Protein AF-A0A1C3E466-F1 (afdb_monomer_lite)

Radius of gyration: 20.31 Å; chains: 1; bounding box: 48×36×72 Å

Structure (mmCIF, N/CA/C/O backbone):
data_AF-A0A1C3E466-F1
#
_entry.id   AF-A0A1C3E466-F1
#
loop_
_atom_site.group_PDB
_atom_site.id
_atom_site.type_symbol
_atom_site.label_atom_id
_atom_site.label_alt_id
_atom_site.label_comp_id
_atom_site.label_asym_id
_atom_site.label_entity_id
_atom_site.label_seq_id
_atom_site.pdbx_PDB_ins_code
_atom_site.Cartn_x
_atom_site.Cartn_y
_atom_site.Cartn_z
_atom_site.occupancy
_atom_site.B_iso_or_equiv
_atom_site.auth_seq_id
_atom_site.auth_comp_id
_atom_site.auth_asym_id
_atom_site.auth_atom_id
_atom_site.pdbx_PDB_model_num
ATOM 1 N N . MET A 1 1 ? 11.861 1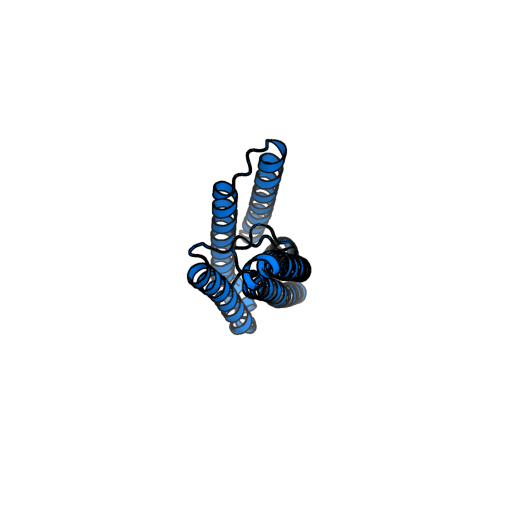5.392 -27.973 1.00 43.38 1 MET A N 1
ATOM 2 C CA . MET A 1 1 ? 10.535 14.757 -28.120 1.00 43.38 1 MET A CA 1
ATOM 3 C C . MET A 1 1 ? 10.239 14.107 -26.778 1.00 43.38 1 MET A C 1
ATOM 5 O O . MET A 1 1 ? 10.949 13.176 -26.428 1.00 43.38 1 MET A O 1
ATOM 9 N N . TYR A 1 2 ? 9.353 14.671 -25.950 1.00 50.91 2 TYR A N 1
ATOM 10 C CA . TYR A 1 2 ? 9.042 14.054 -24.654 1.00 50.91 2 TYR A CA 1
ATOM 11 C C . TYR A 1 2 ? 8.424 12.682 -24.921 1.00 50.91 2 TYR A C 1
ATOM 13 O O . TYR A 1 2 ? 7.442 12.583 -25.654 1.00 50.91 2 TYR A O 1
ATOM 21 N N . GLY A 1 3 ? 9.057 11.628 -24.410 1.00 70.94 3 GLY A N 1
ATOM 22 C CA . GLY A 1 3 ? 8.559 10.275 -24.582 1.00 70.94 3 GLY A CA 1
ATOM 23 C C . GLY A 1 3 ? 7.229 10.102 -23.855 1.00 70.94 3 GLY A C 1
ATOM 24 O O . GLY A 1 3 ? 6.960 10.739 -22.835 1.00 70.94 3 GLY A O 1
ATOM 25 N N . LEU A 1 4 ? 6.417 9.183 -24.357 1.00 72.62 4 LEU A N 1
ATOM 26 C CA . LEU A 1 4 ? 5.185 8.725 -23.724 1.00 72.62 4 LEU A CA 1
ATOM 27 C C . LEU A 1 4 ? 5.348 8.359 -22.214 1.00 72.62 4 LEU A C 1
ATOM 29 O O . LEU A 1 4 ? 4.452 8.694 -21.436 1.00 72.62 4 LEU A O 1
ATOM 33 N N . PRO A 1 5 ? 6.499 7.818 -21.740 1.00 73.56 5 PRO A N 1
ATOM 34 C CA . PRO A 1 5 ? 6.758 7.598 -20.307 1.00 73.56 5 PRO A CA 1
ATOM 35 C C . PRO A 1 5 ? 6.880 8.882 -19.469 1.00 73.56 5 PRO A C 1
ATOM 37 O O . PRO A 1 5 ? 6.530 8.894 -18.287 1.00 73.56 5 PRO A O 1
ATOM 40 N N . THR A 1 6 ? 7.357 9.979 -20.066 1.00 76.75 6 THR A N 1
ATOM 41 C CA . THR A 1 6 ? 7.475 11.276 -19.385 1.00 76.75 6 THR A CA 1
ATOM 42 C C . THR A 1 6 ? 6.094 11.877 -19.149 1.00 76.75 6 THR A C 1
ATOM 44 O O . THR A 1 6 ? 5.810 12.355 -18.055 1.00 76.75 6 THR A O 1
ATOM 47 N N . VAL A 1 7 ? 5.209 11.793 -20.148 1.00 80.50 7 VAL A N 1
ATOM 48 C CA . VAL A 1 7 ? 3.814 12.241 -20.024 1.00 80.50 7 VAL A CA 1
ATOM 49 C C . VAL A 1 7 ? 3.079 11.420 -18.962 1.00 80.50 7 VAL A C 1
ATOM 51 O O . VAL A 1 7 ? 2.430 11.997 -18.094 1.00 80.50 7 VAL A O 1
ATOM 54 N N . ALA A 1 8 ? 3.243 10.092 -18.966 1.00 76.38 8 ALA A N 1
ATOM 55 C CA . ALA A 1 8 ? 2.659 9.218 -17.948 1.00 76.38 8 ALA A CA 1
ATOM 56 C C . ALA A 1 8 ? 3.145 9.566 -16.528 1.00 76.38 8 ALA A C 1
ATOM 58 O O . ALA A 1 8 ? 2.335 9.667 -15.611 1.00 76.38 8 ALA A O 1
ATOM 59 N N . SER A 1 9 ? 4.444 9.831 -16.353 1.00 76.25 9 SER A N 1
ATOM 60 C CA . SER A 1 9 ? 5.008 10.251 -15.060 1.00 76.25 9 SER A CA 1
ATOM 61 C C . SER A 1 9 ? 4.417 11.573 -14.555 1.00 76.25 9 SER A C 1
ATOM 63 O O . SER A 1 9 ? 4.103 11.697 -13.373 1.00 76.25 9 SER A O 1
ATOM 65 N N . VAL A 1 10 ? 4.220 12.553 -15.445 1.00 80.31 10 VAL A N 1
ATOM 66 C CA . VAL A 1 10 ? 3.578 13.832 -15.092 1.00 80.31 10 VAL A CA 1
ATOM 67 C C . VAL A 1 10 ? 2.120 13.620 -14.691 1.00 80.31 10 VAL A C 1
ATOM 69 O O . VAL A 1 10 ? 1.682 14.199 -13.701 1.00 80.31 10 VAL A O 1
ATOM 72 N N . ILE A 1 11 ? 1.383 12.765 -15.409 1.00 81.50 11 ILE A N 1
ATOM 73 C CA . ILE A 1 11 ? -0.001 12.426 -15.055 1.00 81.50 11 ILE A CA 1
ATOM 74 C C . ILE A 1 11 ? -0.048 11.817 -13.653 1.00 81.50 11 ILE A C 1
ATOM 76 O O . ILE A 1 11 ? -0.810 12.312 -12.832 1.00 81.50 11 ILE A O 1
ATOM 80 N N . VAL A 1 12 ? 0.805 10.829 -13.354 1.00 80.31 12 VAL A N 1
ATOM 81 C CA . VAL A 1 12 ? 0.871 10.183 -12.029 1.00 80.31 12 VAL A CA 1
ATOM 82 C C . VAL A 1 12 ? 1.135 11.202 -10.915 1.00 80.31 12 VAL A C 1
ATOM 84 O O . VAL A 1 12 ? 0.473 11.160 -9.877 1.00 80.31 12 VAL A O 1
ATOM 87 N N . LEU A 1 13 ? 2.059 12.144 -11.131 1.00 81.50 13 LEU A N 1
ATOM 88 C CA . LEU A 1 13 ? 2.344 13.213 -10.169 1.00 81.50 13 LEU A CA 1
ATOM 89 C C . LEU A 1 13 ? 1.132 14.119 -9.937 1.00 81.50 13 LEU A C 1
ATOM 91 O O . LEU A 1 13 ? 0.789 14.403 -8.789 1.00 81.50 13 LEU A O 1
ATOM 95 N N . VAL A 1 14 ? 0.483 14.568 -11.014 1.00 80.31 14 VAL A N 1
ATOM 96 C CA . VAL A 1 14 ? -0.678 15.465 -10.933 1.00 80.31 14 VAL A CA 1
ATOM 97 C C . VAL A 1 14 ? -1.861 14.767 -10.266 1.00 80.31 14 VAL A C 1
ATOM 99 O O . VAL A 1 14 ? -2.494 15.362 -9.396 1.00 80.31 14 VAL A O 1
ATOM 102 N N . THR A 1 15 ? -2.139 13.507 -10.609 1.00 76.94 15 THR A N 1
ATOM 103 C CA . THR A 1 15 ? -3.239 12.741 -10.005 1.00 76.94 15 THR A CA 1
ATOM 104 C C . THR A 1 15 ? -2.998 12.480 -8.525 1.00 76.94 15 THR A C 1
ATOM 106 O O . THR A 1 15 ? -3.900 12.698 -7.725 1.00 76.94 15 THR A O 1
ATOM 109 N N . PHE A 1 16 ? -1.775 12.094 -8.144 1.00 77.38 16 PHE A N 1
ATOM 110 C CA . PHE A 1 16 ? -1.422 11.877 -6.739 1.00 77.38 16 PHE A CA 1
ATOM 111 C C . PHE A 1 16 ? -1.555 13.167 -5.918 1.00 77.38 16 PHE A C 1
ATOM 113 O O . PHE A 1 16 ? -2.077 13.162 -4.805 1.00 77.38 16 PHE A O 1
ATOM 120 N N . PHE A 1 17 ? -1.099 14.292 -6.473 1.00 79.38 17 PHE A N 1
ATOM 121 C CA . PHE A 1 17 ? -1.197 15.578 -5.793 1.00 79.38 17 PHE A CA 1
ATOM 122 C C . PHE A 1 17 ? -2.648 16.062 -5.671 1.00 79.38 17 PHE A C 1
ATOM 124 O O . PHE A 1 17 ? -3.022 16.584 -4.622 1.00 79.38 17 PHE A O 1
ATOM 131 N N . SER A 1 18 ? -3.468 15.857 -6.708 1.00 77.75 18 SER A N 1
ATOM 132 C CA . SER A 1 18 ? -4.898 16.192 -6.689 1.00 77.75 18 SER A CA 1
ATOM 133 C C . SER A 1 18 ? -5.640 15.431 -5.592 1.00 77.75 18 SER A C 1
ATOM 135 O O . SER A 1 18 ? -6.349 16.044 -4.800 1.00 77.75 18 SER A O 1
ATOM 137 N N . ASP A 1 19 ? -5.420 14.121 -5.501 1.00 70.50 19 ASP A N 1
ATOM 138 C CA . ASP A 1 19 ? -6.067 13.258 -4.510 1.00 70.50 19 ASP A CA 1
ATOM 139 C C . ASP A 1 19 ? -5.686 13.651 -3.070 1.00 70.50 19 ASP A C 1
ATOM 141 O O . ASP A 1 19 ? -6.532 13.878 -2.196 1.00 70.50 19 ASP A O 1
ATOM 145 N N . TRP A 1 20 ? -4.392 13.906 -2.850 1.00 73.19 20 TRP A N 1
ATOM 146 C CA . TRP A 1 20 ? -3.911 14.417 -1.571 1.00 73.19 20 TRP A CA 1
ATOM 147 C C . TRP A 1 20 ? -4.548 15.765 -1.191 1.00 73.19 20 TRP A C 1
ATOM 149 O O . TRP A 1 20 ? -4.891 15.984 -0.019 1.00 73.19 20 TRP A O 1
ATOM 159 N N . MET A 1 21 ? -4.725 16.671 -2.160 1.00 72.62 21 MET A N 1
ATOM 160 C CA . MET A 1 21 ? -5.355 17.973 -1.935 1.00 72.62 21 MET A CA 1
ATOM 161 C C . MET A 1 21 ? -6.843 17.854 -1.604 1.00 72.62 21 MET A C 1
ATOM 163 O O . MET A 1 21 ? -7.285 18.504 -0.652 1.00 72.62 21 MET A O 1
ATOM 167 N N . ASP A 1 22 ? -7.600 17.011 -2.304 1.00 65.12 22 ASP A N 1
ATOM 168 C CA . ASP A 1 22 ? -9.039 16.835 -2.067 1.00 65.12 22 ASP A CA 1
ATOM 169 C C . ASP A 1 22 ? -9.307 16.330 -0.641 1.00 65.12 22 ASP A C 1
ATOM 171 O O . ASP A 1 22 ? -10.162 16.869 0.078 1.00 65.12 22 ASP A O 1
ATOM 175 N N . GLY A 1 23 ? -8.478 15.401 -0.156 1.00 65.94 23 GLY A N 1
ATOM 176 C CA . GLY A 1 23 ? -8.523 14.946 1.232 1.00 65.94 23 GLY A CA 1
ATOM 177 C C . GLY A 1 23 ? -8.189 16.044 2.256 1.00 65.94 23 GLY A C 1
ATOM 178 O O . GLY A 1 23 ? -8.772 16.085 3.348 1.00 65.94 23 GLY A O 1
ATOM 179 N N . VAL A 1 24 ? -7.254 16.953 1.948 1.00 71.12 24 VAL A N 1
ATOM 180 C CA . VAL A 1 24 ? -6.919 18.104 2.814 1.00 71.12 24 VAL A CA 1
ATOM 181 C C . VAL A 1 24 ? -8.054 19.129 2.837 1.00 71.12 24 VAL A C 1
ATOM 183 O O . VAL A 1 24 ? -8.410 19.615 3.917 1.00 71.12 24 VAL A O 1
ATOM 186 N N . LEU A 1 25 ? -8.641 19.435 1.681 1.00 70.81 25 LEU A N 1
ATOM 187 C CA . LEU A 1 25 ? -9.752 20.377 1.544 1.00 70.81 25 LEU A CA 1
ATOM 188 C C . LEU A 1 25 ? -11.009 19.868 2.268 1.00 70.81 25 LEU A C 1
ATOM 190 O O . LEU A 1 25 ? -11.613 20.618 3.038 1.00 70.81 25 LEU A O 1
ATOM 194 N N . ALA A 1 26 ? -11.341 18.580 2.138 1.00 68.88 26 ALA A N 1
ATOM 195 C CA . ALA A 1 26 ? -12.484 17.970 2.825 1.00 68.88 26 ALA A CA 1
ATOM 196 C C . ALA A 1 26 ? -12.377 18.041 4.363 1.00 68.88 26 ALA A C 1
ATOM 198 O O . ALA A 1 26 ? -13.372 18.268 5.058 1.00 68.88 26 ALA A O 1
ATOM 199 N N . ARG A 1 27 ? -11.162 17.899 4.914 1.00 69.06 27 ARG A N 1
ATOM 200 C CA . ARG A 1 27 ? -10.912 18.070 6.359 1.00 69.06 27 ARG A CA 1
ATOM 201 C C . ARG A 1 27 ? -11.009 19.531 6.790 1.00 69.06 27 ARG A C 1
ATOM 203 O O . ARG A 1 27 ? -11.568 19.807 7.847 1.00 69.06 27 ARG A O 1
ATOM 210 N N . ARG A 1 28 ? -10.506 20.465 5.976 1.00 73.56 28 ARG A N 1
ATOM 211 C CA . ARG A 1 28 ? -10.594 21.908 6.266 1.00 73.56 28 ARG A CA 1
ATOM 212 C C . ARG A 1 28 ? -12.033 22.418 6.268 1.00 73.56 28 ARG A C 1
ATOM 214 O O . ARG A 1 28 ? -12.355 23.283 7.074 1.00 73.56 28 ARG A O 1
ATOM 221 N N . TRP A 1 29 ? -12.895 21.868 5.418 1.00 78.31 29 TRP A N 1
ATOM 222 C CA . TRP A 1 29 ? -14.305 22.261 5.343 1.00 78.31 29 TRP A CA 1
ATOM 223 C C . TRP A 1 29 ? -15.247 21.429 6.216 1.00 78.31 29 TRP A C 1
ATOM 225 O O . TRP A 1 29 ? -16.455 21.630 6.157 1.00 78.31 29 TRP A O 1
ATOM 235 N N . SER A 1 30 ? -14.724 20.529 7.058 1.00 68.44 30 SER A N 1
ATOM 236 C CA . SER A 1 30 ? -15.531 19.657 7.931 1.00 68.44 30 SER A CA 1
ATOM 237 C C . SER A 1 30 ? -16.585 18.820 7.181 1.00 68.44 30 SER A C 1
ATOM 239 O O . SER A 1 30 ? -17.580 18.396 7.763 1.00 68.44 30 SER A O 1
ATOM 241 N N . THR A 1 31 ? -16.369 18.546 5.891 1.00 69.44 31 THR A N 1
ATOM 242 C CA . THR A 1 31 ? -17.259 17.731 5.041 1.00 69.44 31 THR A CA 1
ATOM 243 C C . THR A 1 31 ? -16.839 16.257 4.989 1.00 69.44 31 THR A C 1
ATOM 245 O O . THR A 1 31 ? -17.462 15.447 4.298 1.00 69.44 31 THR A O 1
ATOM 248 N N . ALA A 1 32 ? -15.798 15.886 5.741 1.00 65.44 32 ALA A N 1
ATOM 249 C CA . ALA A 1 32 ? -15.254 14.535 5.837 1.00 65.44 32 ALA A CA 1
ATOM 250 C C . ALA A 1 32 ? -16.222 13.565 6.549 1.00 65.44 32 ALA A C 1
ATOM 252 O O . ALA A 1 32 ? -16.089 13.274 7.736 1.00 65.44 32 ALA A O 1
ATOM 253 N N . THR A 1 33 ? -17.203 13.046 5.811 1.00 72.56 33 THR A N 1
ATOM 254 C CA . THR A 1 33 ? -18.116 11.998 6.293 1.00 72.56 33 THR A CA 1
ATOM 255 C C . THR A 1 33 ? -17.510 10.602 6.132 1.00 72.56 33 THR A C 1
ATOM 257 O O . THR A 1 33 ? -16.684 10.361 5.253 1.00 72.56 33 THR A O 1
ATOM 260 N N . GLU A 1 34 ? -17.961 9.633 6.933 1.00 67.75 34 GLU A N 1
ATOM 261 C CA . GLU A 1 34 ? -17.524 8.232 6.816 1.00 67.75 34 GLU A CA 1
ATOM 262 C C . GLU A 1 34 ? -17.786 7.647 5.414 1.00 67.75 34 GLU A C 1
ATOM 264 O O . GLU A 1 34 ? -16.953 6.928 4.864 1.00 67.75 34 GLU A O 1
ATOM 269 N N . LYS A 1 35 ? -18.917 8.007 4.792 1.00 69.94 35 LYS A N 1
ATOM 270 C CA . LYS A 1 35 ? -19.247 7.595 3.419 1.00 69.94 35 LYS A CA 1
ATOM 271 C C . LYS A 1 35 ? -18.248 8.142 2.400 1.00 69.94 35 LYS A C 1
ATOM 273 O O . LYS A 1 35 ? -17.848 7.399 1.506 1.00 69.94 35 LYS A O 1
ATOM 278 N N . LEU A 1 36 ? -17.839 9.405 2.551 1.00 71.00 36 LEU A N 1
ATOM 279 C CA . LEU A 1 36 ? -16.853 10.034 1.672 1.00 71.00 36 LEU A CA 1
ATOM 280 C C . LEU A 1 36 ? -15.498 9.329 1.783 1.00 71.00 36 LEU A C 1
ATOM 282 O O . LEU A 1 36 ? -14.896 8.998 0.774 1.00 71.00 36 LEU A O 1
ATOM 286 N N . ARG A 1 37 ? -15.079 8.973 2.997 1.00 68.12 37 ARG A N 1
ATOM 287 C CA . ARG A 1 37 ? -13.813 8.262 3.236 1.00 68.12 37 ARG A CA 1
ATOM 288 C C . ARG A 1 37 ? -13.785 6.829 2.714 1.00 68.12 37 ARG A C 1
ATOM 290 O O . ARG A 1 37 ? -12.757 6.337 2.268 1.00 68.12 37 ARG A O 1
ATOM 297 N N . ARG A 1 38 ? -14.927 6.139 2.737 1.00 70.81 38 ARG A N 1
ATOM 298 C CA . ARG A 1 38 ? -15.055 4.829 2.080 1.00 70.81 38 ARG A CA 1
ATOM 299 C C . ARG A 1 38 ? -15.080 4.951 0.553 1.00 70.81 38 ARG A C 1
ATOM 301 O O . ARG A 1 38 ? -14.800 3.980 -0.142 1.00 70.81 38 ARG A O 1
ATOM 308 N N . ALA A 1 39 ? -15.484 6.098 0.006 1.00 71.94 39 ALA A N 1
ATOM 309 C CA . ALA A 1 39 ? -15.373 6.366 -1.426 1.00 71.94 39 ALA A CA 1
ATOM 310 C C . ALA A 1 39 ? -13.921 6.670 -1.822 1.00 71.94 39 ALA A C 1
ATOM 312 O O . ALA A 1 39 ? -13.446 6.059 -2.770 1.00 71.94 39 ALA A O 1
ATOM 313 N N . ASP A 1 40 ? -13.232 7.497 -1.035 1.00 71.88 40 ASP A N 1
ATOM 314 C CA . ASP A 1 40 ? -11.799 7.823 -1.127 1.00 71.88 40 ASP A CA 1
ATOM 315 C C . ASP A 1 40 ? -10.945 6.550 -1.234 1.00 71.88 40 ASP A C 1
ATOM 317 O O . ASP A 1 40 ? -10.340 6.279 -2.265 1.00 71.88 40 ASP A O 1
ATOM 321 N N . SER A 1 41 ? -11.081 5.640 -0.264 1.00 72.25 41 SER A N 1
ATOM 322 C CA . SER A 1 41 ? -10.357 4.362 -0.280 1.00 72.25 41 SER A CA 1
ATOM 323 C C . SER A 1 41 ? -10.661 3.477 -1.502 1.00 72.25 41 SER A C 1
ATOM 325 O O . SER A 1 41 ? -9.805 2.705 -1.924 1.00 72.25 41 SER A O 1
ATOM 327 N N . ARG A 1 42 ? -11.861 3.558 -2.096 1.00 75.12 42 ARG A N 1
ATOM 328 C CA . ARG A 1 42 ? -12.183 2.809 -3.329 1.00 75.12 42 ARG A CA 1
ATOM 329 C C . ARG A 1 42 ? -11.579 3.467 -4.567 1.00 75.12 42 ARG A C 1
ATOM 331 O O . ARG A 1 42 ? -11.186 2.751 -5.487 1.00 75.12 42 ARG A O 1
ATOM 338 N N . ALA A 1 43 ? -11.534 4.797 -4.593 1.00 76.50 43 ALA A N 1
ATOM 339 C CA . ALA A 1 43 ? -10.877 5.552 -5.650 1.00 76.50 43 ALA A CA 1
ATOM 340 C C . ALA A 1 43 ? -9.367 5.278 -5.642 1.00 76.50 43 ALA A C 1
ATOM 342 O O . ALA A 1 43 ? -8.825 4.962 -6.698 1.00 76.50 43 ALA A O 1
ATOM 343 N N . ASP A 1 44 ? -8.738 5.252 -4.462 1.00 74.06 44 ASP A N 1
ATOM 344 C CA . ASP A 1 44 ? -7.334 4.865 -4.277 1.00 74.06 44 ASP A CA 1
ATOM 345 C C . ASP A 1 44 ? -7.030 3.489 -4.875 1.00 74.06 44 ASP A C 1
ATOM 347 O O . ASP A 1 44 ? -6.122 3.334 -5.694 1.00 74.06 44 ASP A O 1
ATOM 351 N N . VAL A 1 45 ? -7.819 2.474 -4.500 1.00 77.94 45 VAL A N 1
ATOM 352 C CA . VAL A 1 45 ? -7.637 1.104 -5.002 1.00 77.94 45 VAL A CA 1
ATOM 353 C C . VAL A 1 45 ? -7.795 1.057 -6.520 1.00 77.94 45 VAL A C 1
ATOM 355 O O . VAL A 1 45 ? -6.978 0.436 -7.199 1.00 77.94 45 VAL A O 1
ATOM 358 N N . ALA A 1 46 ? -8.806 1.733 -7.075 1.00 81.38 46 ALA A N 1
ATOM 359 C CA . ALA A 1 46 ? -9.007 1.790 -8.521 1.00 81.38 46 ALA A CA 1
ATOM 360 C C . ALA A 1 46 ? -7.843 2.498 -9.237 1.00 81.38 46 ALA A C 1
ATOM 362 O O . ALA A 1 46 ? -7.367 2.009 -10.263 1.00 81.38 46 ALA A O 1
ATOM 363 N N . PHE A 1 47 ? -7.354 3.609 -8.685 1.00 81.38 47 PHE A N 1
ATOM 364 C CA . PHE A 1 47 ? -6.226 4.361 -9.224 1.00 81.38 47 PHE A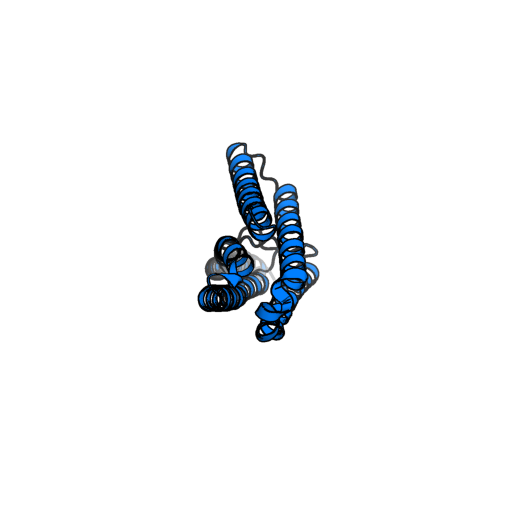 CA 1
ATOM 365 C C . PHE A 1 47 ? -4.957 3.505 -9.263 1.00 81.38 47 PHE A C 1
ATOM 367 O O . PHE A 1 47 ? -4.376 3.308 -10.334 1.00 81.38 47 PHE A O 1
ATOM 374 N N . TYR A 1 48 ? -4.560 2.921 -8.129 1.00 80.25 48 TYR A N 1
ATOM 375 C CA . TYR A 1 48 ? -3.363 2.082 -8.070 1.00 80.25 48 TYR A CA 1
ATOM 376 C C . TYR A 1 48 ? -3.508 0.786 -8.872 1.00 80.25 48 TYR A C 1
ATOM 378 O O . TYR A 1 48 ? -2.518 0.308 -9.425 1.00 80.25 48 TYR A O 1
ATOM 386 N N . PHE A 1 49 ? -4.723 0.249 -9.019 1.00 84.00 49 PHE A N 1
ATOM 387 C CA . PHE A 1 49 ? -4.980 -0.878 -9.915 1.00 84.00 49 PHE A CA 1
ATOM 388 C C . PHE A 1 49 ? -4.701 -0.513 -11.379 1.00 84.00 49 PHE A C 1
ATOM 390 O O . PHE A 1 49 ? -3.990 -1.242 -12.072 1.00 84.00 49 PHE A O 1
ATOM 397 N N . VAL A 1 50 ? -5.190 0.640 -11.847 1.00 85.38 50 VAL A N 1
ATOM 398 C CA . VAL A 1 50 ? -4.913 1.128 -13.210 1.00 85.38 50 VAL A CA 1
ATOM 399 C C . VAL A 1 50 ? -3.420 1.395 -13.408 1.00 85.38 50 VAL A C 1
ATOM 401 O O . VAL A 1 50 ? -2.868 1.026 -14.450 1.00 85.38 50 VAL A O 1
ATOM 404 N N . VAL A 1 51 ? -2.740 1.975 -12.413 1.00 84.81 51 VAL A N 1
ATOM 405 C CA . VAL A 1 51 ? -1.279 2.158 -12.444 1.00 84.81 51 VAL A CA 1
ATOM 406 C C . VAL A 1 51 ? -0.569 0.808 -12.566 1.00 84.81 51 VAL A C 1
ATOM 408 O O . VAL A 1 51 ? 0.268 0.644 -13.451 1.00 84.81 51 VAL A O 1
ATOM 411 N N . ALA A 1 52 ? -0.935 -0.184 -11.751 1.00 86.44 52 ALA A N 1
ATOM 412 C CA . ALA A 1 52 ? -0.333 -1.515 -11.787 1.00 86.44 52 ALA A CA 1
ATOM 413 C C . ALA A 1 52 ? -0.527 -2.208 -13.147 1.00 86.44 52 ALA A C 1
ATOM 415 O O . ALA A 1 52 ? 0.438 -2.720 -13.714 1.00 86.44 52 ALA A O 1
ATOM 416 N N . VAL A 1 53 ? -1.740 -2.175 -13.712 1.00 86.38 53 VAL A N 1
ATOM 417 C CA . VAL A 1 53 ? -2.023 -2.720 -15.054 1.00 86.38 53 VAL A CA 1
ATOM 418 C C . VAL A 1 53 ? -1.200 -2.001 -16.125 1.00 86.38 53 VAL A C 1
ATOM 420 O O . VAL A 1 53 ? -0.633 -2.646 -17.008 1.00 86.38 53 VAL A O 1
ATOM 423 N N . SER A 1 54 ? -1.073 -0.678 -16.028 1.00 86.19 54 SER A N 1
ATOM 424 C CA . SER A 1 54 ? -0.254 0.109 -16.958 1.00 86.19 54 SER A CA 1
ATOM 425 C C . SER A 1 54 ? 1.220 -0.302 -16.890 1.00 86.19 54 SER A C 1
ATOM 427 O O . SER A 1 54 ? 1.850 -0.516 -17.925 1.00 86.19 54 SER A O 1
ATOM 429 N N . LEU A 1 55 ? 1.763 -0.492 -15.683 1.00 87.50 55 LEU A N 1
ATOM 430 C CA . LEU A 1 55 ? 3.134 -0.970 -15.492 1.00 87.50 55 LEU A CA 1
ATOM 431 C C . LEU A 1 55 ? 3.332 -2.394 -16.026 1.00 87.50 55 LEU A C 1
ATOM 433 O O . LEU A 1 55 ? 4.356 -2.666 -16.650 1.00 87.50 55 LEU A O 1
ATOM 437 N N . LEU A 1 56 ? 2.352 -3.283 -15.847 1.00 87.69 56 LEU A N 1
ATOM 438 C CA . LEU A 1 56 ? 2.404 -4.640 -16.396 1.00 87.69 56 LEU A CA 1
ATOM 439 C C . LEU A 1 56 ? 2.441 -4.648 -17.925 1.00 87.69 56 LEU A C 1
ATOM 441 O O . LEU A 1 56 ? 3.143 -5.470 -18.496 1.00 87.69 56 LEU A O 1
ATOM 445 N N . ILE A 1 57 ? 1.730 -3.738 -18.592 1.00 87.25 57 ILE A N 1
ATOM 446 C CA . ILE A 1 57 ? 1.732 -3.667 -20.060 1.00 87.25 57 ILE A CA 1
ATOM 447 C C . ILE A 1 57 ? 3.055 -3.076 -20.588 1.00 87.25 57 ILE A C 1
ATOM 449 O O . ILE A 1 57 ? 3.562 -3.527 -21.610 1.00 87.25 57 ILE A O 1
ATOM 453 N N . TRP A 1 58 ? 3.634 -2.079 -19.909 1.00 85.81 58 TRP A N 1
ATOM 454 C CA . TRP A 1 58 ? 4.739 -1.269 -20.459 1.00 85.81 58 TRP A CA 1
ATOM 455 C C . TRP A 1 58 ? 6.124 -1.647 -19.948 1.00 85.81 58 TRP A C 1
ATOM 457 O O . TRP A 1 58 ? 7.137 -1.271 -20.544 1.00 85.81 58 TRP A O 1
ATOM 467 N N . ARG A 1 59 ? 6.173 -2.317 -18.798 1.00 89.00 59 ARG A N 1
ATOM 468 C CA . ARG A 1 59 ? 7.395 -2.675 -18.072 1.00 89.00 59 ARG A CA 1
ATOM 469 C C . ARG A 1 59 ? 7.318 -4.109 -17.542 1.00 89.00 59 ARG A C 1
ATOM 471 O O . ARG A 1 59 ? 7.919 -4.414 -16.516 1.00 89.00 59 ARG A O 1
ATOM 478 N N . ALA A 1 60 ? 6.609 -4.992 -18.254 1.00 88.38 60 ALA A N 1
ATOM 479 C CA . ALA A 1 60 ? 6.447 -6.406 -17.902 1.00 88.38 60 ALA A CA 1
ATOM 480 C C . ALA A 1 60 ? 7.777 -7.078 -17.528 1.00 88.38 60 ALA A C 1
ATOM 482 O O . ALA A 1 60 ? 7.855 -7.779 -16.524 1.00 88.38 60 ALA A O 1
ATOM 483 N N . GLU A 1 61 ? 8.828 -6.815 -18.308 1.00 90.06 61 GLU A N 1
ATOM 484 C CA . GLU A 1 61 ? 10.167 -7.384 -18.123 1.00 90.06 61 GLU A CA 1
ATOM 485 C C . GLU A 1 61 ? 10.779 -7.018 -16.763 1.00 90.06 61 GLU A C 1
ATOM 487 O O . GLU A 1 61 ? 11.363 -7.872 -16.103 1.00 90.06 61 GLU A O 1
ATOM 492 N N . LEU A 1 62 ? 10.578 -5.777 -16.301 1.00 90.56 62 LEU A N 1
ATOM 493 C CA . LEU A 1 62 ? 11.061 -5.308 -14.998 1.00 90.56 62 LEU A CA 1
ATOM 494 C C . LEU A 1 62 ? 10.233 -5.886 -13.837 1.00 90.56 62 LEU A C 1
ATOM 496 O O . LEU A 1 62 ? 10.747 -6.085 -12.739 1.00 90.56 62 LEU A O 1
ATOM 500 N N . LEU A 1 63 ? 8.941 -6.142 -14.063 1.00 91.50 63 LEU A N 1
ATOM 501 C CA . LEU A 1 63 ? 8.024 -6.672 -13.047 1.00 91.50 63 LEU A CA 1
ATOM 502 C C . LEU A 1 63 ? 8.099 -8.201 -12.923 1.00 91.50 63 LEU A C 1
ATOM 504 O O . LEU A 1 63 ? 7.758 -8.741 -11.869 1.00 91.50 63 LEU A O 1
ATOM 508 N N . GLN A 1 64 ? 8.546 -8.900 -13.969 1.00 92.44 64 GLN A N 1
ATOM 509 C CA . GLN A 1 64 ? 8.566 -10.362 -14.042 1.00 92.44 64 GLN A CA 1
ATOM 510 C C . GLN A 1 64 ? 9.311 -11.025 -12.869 1.00 92.44 64 GLN A C 1
ATOM 512 O O . GLN A 1 64 ? 8.753 -11.964 -12.305 1.00 92.44 64 GLN A O 1
ATOM 517 N N . PRO A 1 65 ? 10.465 -10.529 -12.383 1.00 93.44 65 PRO A N 1
ATOM 518 C CA . PRO A 1 65 ? 11.128 -11.107 -11.210 1.00 93.44 65 PRO A CA 1
ATOM 519 C C . PRO A 1 65 ? 10.320 -10.970 -9.909 1.00 93.44 65 PRO A C 1
ATOM 521 O O . PRO A 1 65 ? 10.467 -11.777 -8.994 1.00 93.44 65 PRO A O 1
ATOM 524 N N . TYR A 1 66 ? 9.439 -9.971 -9.826 1.00 93.69 66 TYR A N 1
ATOM 525 C CA . TYR A 1 66 ? 8.683 -9.623 -8.622 1.00 93.69 66 TYR A CA 1
ATOM 526 C C . TYR A 1 66 ? 7.233 -10.125 -8.641 1.00 93.69 66 TYR A C 1
ATOM 528 O O . TYR A 1 66 ? 6.467 -9.809 -7.730 1.00 93.69 66 TYR A O 1
ATOM 536 N N . HIS A 1 67 ? 6.840 -10.923 -9.641 1.00 91.25 67 HIS A N 1
ATOM 537 C CA . HIS A 1 67 ? 5.459 -11.389 -9.816 1.00 91.25 67 HIS A CA 1
ATOM 538 C C . HIS A 1 67 ? 4.880 -12.071 -8.565 1.00 91.25 67 HIS A C 1
ATOM 540 O O . HIS A 1 67 ? 3.715 -11.853 -8.241 1.00 91.25 67 HIS A O 1
ATOM 546 N N . ILE A 1 68 ? 5.692 -12.836 -7.823 1.00 93.25 68 ILE A N 1
ATOM 547 C CA . ILE A 1 68 ? 5.277 -13.486 -6.569 1.00 93.25 68 ILE A CA 1
ATOM 548 C C . ILE A 1 68 ? 4.962 -12.447 -5.488 1.00 93.25 68 ILE A C 1
ATOM 550 O O . ILE A 1 68 ? 3.943 -12.559 -4.811 1.00 93.25 68 ILE A O 1
ATOM 554 N N . LEU A 1 69 ? 5.805 -11.419 -5.335 1.00 93.56 69 LEU A N 1
ATOM 555 C CA . LEU A 1 69 ? 5.585 -10.352 -4.352 1.00 93.56 69 LEU A CA 1
ATOM 556 C C . LEU A 1 69 ? 4.340 -9.531 -4.701 1.00 93.56 69 LEU A C 1
ATOM 558 O O . LEU A 1 69 ? 3.534 -9.236 -3.822 1.00 93.56 69 LEU A O 1
ATOM 562 N N . ILE A 1 70 ? 4.152 -9.209 -5.982 1.00 92.44 70 ILE A N 1
ATOM 563 C CA . ILE A 1 70 ? 2.970 -8.485 -6.465 1.00 92.44 70 ILE A CA 1
ATOM 564 C C . ILE A 1 70 ? 1.702 -9.312 -6.214 1.00 92.44 70 ILE A C 1
ATOM 566 O O . ILE A 1 70 ? 0.741 -8.804 -5.637 1.00 92.44 70 ILE A O 1
ATOM 570 N N . ALA A 1 71 ? 1.706 -10.597 -6.584 1.00 91.75 71 ALA A N 1
ATOM 571 C CA . ALA A 1 71 ? 0.584 -11.499 -6.334 1.00 91.75 71 ALA A CA 1
ATOM 572 C C . ALA A 1 71 ? 0.292 -11.648 -4.831 1.00 91.75 71 ALA A C 1
ATOM 574 O O . ALA A 1 71 ? -0.870 -11.642 -4.427 1.00 91.75 71 ALA A O 1
ATOM 575 N N . GLY A 1 72 ? 1.334 -11.722 -3.999 1.00 94.12 72 GLY A N 1
ATOM 576 C CA . GLY A 1 72 ? 1.208 -11.761 -2.545 1.00 94.12 72 GLY A CA 1
ATOM 577 C C . GLY A 1 72 ? 0.557 -10.502 -1.968 1.00 94.12 72 GLY A C 1
ATOM 578 O O . GLY A 1 72 ? -0.329 -10.620 -1.128 1.00 94.12 72 GLY A O 1
ATOM 579 N N . LEU A 1 73 ? 0.914 -9.308 -2.452 1.00 92.88 73 LEU A N 1
ATOM 580 C CA . LEU A 1 73 ? 0.273 -8.057 -2.024 1.00 92.88 73 LEU A CA 1
ATOM 581 C C . LEU A 1 73 ? -1.198 -7.984 -2.428 1.00 92.88 73 LEU A C 1
ATOM 583 O O . LEU A 1 73 ? -2.035 -7.595 -1.616 1.00 92.88 73 LEU A O 1
ATOM 587 N N . ILE A 1 74 ? -1.525 -8.400 -3.654 1.00 90.56 74 ILE A N 1
ATOM 588 C CA . ILE A 1 74 ? -2.921 -8.484 -4.105 1.00 90.56 74 ILE A CA 1
ATOM 589 C C . ILE A 1 74 ? -3.695 -9.460 -3.209 1.00 90.56 74 ILE A C 1
ATOM 591 O O . ILE A 1 74 ? -4.810 -9.159 -2.782 1.00 90.56 74 ILE A O 1
ATOM 595 N N . ALA A 1 75 ? -3.098 -10.604 -2.863 1.00 92.62 75 ALA A N 1
ATOM 596 C CA . ALA A 1 75 ? -3.701 -11.550 -1.932 1.00 92.62 75 ALA A CA 1
ATOM 597 C C . ALA A 1 75 ? -3.886 -10.946 -0.528 1.00 92.62 75 ALA A C 1
ATOM 599 O O . ALA A 1 75 ? -4.924 -11.178 0.088 1.00 92.62 75 ALA A O 1
ATOM 600 N N . CYS A 1 76 ? -2.937 -10.143 -0.035 1.00 91.94 76 CYS A N 1
ATOM 601 C CA . CYS A 1 76 ? -3.068 -9.424 1.234 1.00 91.94 76 CYS A CA 1
ATOM 602 C C . CYS A 1 76 ? -4.222 -8.412 1.221 1.00 91.94 76 CYS A C 1
ATOM 604 O O . CYS A 1 76 ? -4.995 -8.391 2.179 1.00 91.94 76 CYS A O 1
ATOM 606 N N . GLU A 1 77 ? -4.380 -7.621 0.155 1.00 89.44 77 GLU A N 1
ATOM 607 C CA . GLU A 1 77 ? -5.516 -6.699 -0.011 1.00 89.44 77 GLU A CA 1
ATOM 608 C C . GLU A 1 77 ? -6.844 -7.460 0.026 1.00 89.44 77 GLU A C 1
ATOM 610 O O . GLU A 1 77 ? -7.722 -7.154 0.835 1.00 89.44 77 GLU A O 1
ATOM 615 N N . VAL A 1 78 ? -6.970 -8.507 -0.797 1.00 89.94 78 VAL A N 1
ATOM 616 C CA . VAL A 1 78 ? -8.179 -9.341 -0.851 1.00 89.94 78 VAL A CA 1
ATOM 617 C C . VAL A 1 78 ? -8.464 -9.961 0.515 1.00 89.94 78 VAL A C 1
ATOM 619 O O . VAL A 1 78 ? -9.604 -9.931 0.974 1.00 89.94 78 VAL A O 1
ATOM 622 N N . LEU A 1 79 ? -7.441 -10.476 1.199 1.00 91.62 79 LEU A N 1
ATOM 623 C CA . LEU A 1 79 ? -7.583 -11.052 2.531 1.00 91.62 79 LEU A CA 1
ATOM 624 C C . LEU A 1 79 ? -8.071 -10.012 3.546 1.00 91.62 79 LEU A C 1
ATOM 626 O O . LEU A 1 79 ? -8.995 -10.303 4.303 1.00 91.62 79 LEU A O 1
ATOM 630 N N . CYS A 1 80 ? -7.500 -8.805 3.553 1.00 90.00 80 CYS A N 1
ATOM 631 C CA . CYS A 1 80 ? -7.935 -7.727 4.444 1.00 90.00 80 CYS A CA 1
ATOM 632 C C . CYS A 1 80 ? -9.406 -7.374 4.206 1.00 90.00 80 CYS A C 1
ATOM 634 O O . CYS A 1 80 ? -10.187 -7.314 5.159 1.00 90.00 80 CYS A O 1
ATOM 636 N N . GLN A 1 81 ? -9.804 -7.219 2.943 1.00 86.19 81 GLN A N 1
ATOM 637 C CA . GLN A 1 81 ? -11.183 -6.906 2.572 1.00 86.19 81 GLN A CA 1
ATOM 638 C C . GLN A 1 81 ? -12.149 -8.029 2.968 1.00 86.19 81 GLN A C 1
ATOM 640 O O . GLN A 1 81 ? -13.185 -7.762 3.579 1.00 86.19 81 GLN A O 1
ATOM 645 N N . VAL A 1 82 ? -11.800 -9.290 2.690 1.00 88.62 82 VAL A N 1
ATOM 646 C CA . VAL A 1 82 ? -12.618 -10.463 3.040 1.00 88.62 82 VAL A CA 1
ATOM 647 C C . VAL A 1 82 ? -12.753 -10.613 4.555 1.00 88.62 82 VAL A C 1
ATOM 649 O O . VAL A 1 82 ? -13.860 -10.830 5.054 1.00 88.62 82 VAL A O 1
ATOM 652 N N . LEU A 1 83 ? -11.665 -10.469 5.313 1.00 88.88 83 LEU A N 1
ATOM 653 C CA . LEU A 1 83 ? -11.702 -10.555 6.776 1.00 88.88 83 LEU A CA 1
ATOM 654 C C . LEU A 1 83 ? -12.528 -9.423 7.388 1.00 88.88 83 LEU A C 1
ATOM 656 O O . LEU A 1 83 ? -13.325 -9.661 8.294 1.00 88.88 83 LEU A O 1
ATOM 660 N N . ASN A 1 84 ? -12.385 -8.199 6.886 1.00 86.31 84 ASN A N 1
ATOM 661 C CA . ASN A 1 84 ? -13.145 -7.067 7.401 1.00 86.31 84 ASN A CA 1
ATOM 662 C C . ASN A 1 84 ? -14.638 -7.183 7.060 1.00 86.31 84 ASN A C 1
ATOM 664 O O . ASN A 1 84 ? -15.491 -6.943 7.915 1.00 86.31 84 ASN A O 1
ATOM 668 N N . TYR A 1 85 ? -14.964 -7.630 5.844 1.00 86.69 85 TYR A N 1
ATOM 669 C CA . TYR A 1 85 ? -16.347 -7.832 5.421 1.00 86.69 85 TYR A CA 1
ATOM 670 C C . TYR A 1 85 ? -17.013 -9.001 6.158 1.00 86.69 85 TYR A C 1
ATOM 672 O O . TYR A 1 85 ? -18.133 -8.857 6.639 1.00 86.69 85 TYR A O 1
ATOM 680 N N . SER A 1 86 ? -16.321 -10.133 6.315 1.00 86.19 86 SER A N 1
ATOM 681 C CA . SER A 1 86 ? -16.851 -11.294 7.048 1.00 86.19 86 SER A CA 1
ATOM 682 C C . SER A 1 86 ? -17.079 -11.014 8.534 1.00 86.19 86 SER A C 1
ATOM 684 O O . SER A 1 86 ? -18.021 -11.552 9.112 1.00 86.19 86 SER A O 1
ATOM 686 N N . ARG A 1 87 ? -16.255 -10.160 9.157 1.00 85.88 87 ARG A N 1
ATOM 687 C CA . ARG A 1 87 ? -16.388 -9.822 10.583 1.00 85.88 87 ARG A CA 1
ATOM 688 C C . ARG A 1 87 ? -17.339 -8.663 10.864 1.00 85.88 87 ARG A C 1
ATOM 690 O O . ARG A 1 87 ? -17.997 -8.681 11.899 1.00 85.88 87 ARG A O 1
ATOM 697 N N . PHE A 1 88 ? -17.393 -7.655 9.992 1.00 85.81 88 PHE A N 1
ATOM 698 C CA . PHE A 1 88 ? -18.076 -6.387 10.286 1.00 85.81 88 PHE A CA 1
ATOM 699 C C . PHE A 1 88 ? -19.096 -5.950 9.228 1.00 85.81 88 PHE A C 1
ATOM 701 O O . PHE A 1 88 ? -19.779 -4.947 9.422 1.00 85.81 88 PHE A O 1
ATOM 708 N N . GLY A 1 89 ? -19.203 -6.663 8.103 1.00 82.00 89 GLY A N 1
ATOM 709 C CA . GLY A 1 89 ? -20.136 -6.336 7.020 1.00 82.00 89 GLY A CA 1
ATOM 710 C C . GLY A 1 89 ? -19.774 -5.077 6.222 1.00 82.00 89 GLY A C 1
ATOM 711 O O . GLY A 1 89 ? -20.613 -4.549 5.494 1.00 82.00 89 GLY A O 1
ATOM 712 N N . CYS A 1 90 ? -18.546 -4.561 6.347 1.00 77.88 90 CYS A N 1
ATOM 713 C CA . CYS A 1 90 ? -18.085 -3.381 5.614 1.00 77.88 90 CYS A CA 1
ATOM 714 C C . CYS A 1 90 ? -16.643 -3.529 5.103 1.00 77.88 90 CYS A C 1
ATOM 716 O O . CYS A 1 90 ? -15.861 -4.310 5.638 1.00 77.88 90 CYS A O 1
ATOM 718 N N . GLY A 1 91 ? -16.283 -2.767 4.064 1.00 72.62 91 GLY A N 1
ATOM 719 C CA . GLY A 1 91 ? -14.917 -2.736 3.516 1.00 72.62 91 GLY A CA 1
ATOM 720 C C . GLY A 1 91 ? -13.904 -2.080 4.460 1.00 72.62 91 GLY A C 1
ATOM 721 O O . GLY A 1 91 ? -14.294 -1.349 5.379 1.00 72.62 91 GLY A O 1
ATOM 722 N N . THR A 1 92 ? -12.616 -2.356 4.251 1.00 74.25 92 THR A N 1
ATOM 723 C CA . THR A 1 92 ? -11.530 -1.795 5.067 1.00 74.25 92 THR A CA 1
ATOM 724 C C . THR A 1 92 ? -11.379 -0.299 4.821 1.00 74.25 92 THR A C 1
ATOM 726 O O . THR A 1 92 ? -11.224 0.134 3.686 1.00 74.25 92 THR A O 1
ATOM 729 N N . ALA A 1 93 ? -11.388 0.491 5.895 1.00 70.62 93 ALA A N 1
ATOM 730 C CA . ALA A 1 93 ? -11.093 1.929 5.879 1.00 70.62 93 ALA A CA 1
ATOM 731 C C . ALA A 1 93 ? -10.070 2.284 6.976 1.00 70.62 93 ALA A C 1
ATOM 733 O O . ALA A 1 93 ? -10.123 3.332 7.633 1.00 70.62 93 ALA A O 1
ATOM 734 N N . THR A 1 94 ? -9.141 1.359 7.216 1.00 65.19 94 THR A N 1
ATOM 735 C CA . THR A 1 94 ? -8.021 1.526 8.136 1.00 65.19 94 THR A CA 1
ATOM 736 C C . THR A 1 94 ? -6.970 2.384 7.449 1.00 65.19 94 THR A C 1
ATOM 738 O O . THR A 1 94 ? -6.070 1.874 6.790 1.00 65.19 94 THR A O 1
ATOM 741 N N . HIS A 1 95 ? -7.088 3.706 7.574 1.00 69.38 95 HIS A N 1
ATOM 742 C CA . HIS A 1 95 ? -6.085 4.662 7.091 1.00 69.38 95 HIS A CA 1
ATOM 743 C C . HIS A 1 95 ? -4.816 4.648 7.973 1.00 69.38 95 HIS A C 1
ATOM 745 O O . HIS A 1 95 ? -4.373 5.692 8.474 1.00 69.38 95 HIS A O 1
ATOM 751 N N . ALA A 1 96 ? -4.248 3.456 8.174 1.00 83.19 96 ALA A N 1
ATOM 752 C CA . ALA A 1 96 ? -3.052 3.222 8.963 1.00 83.19 96 ALA A CA 1
ATOM 753 C C . ALA A 1 96 ? -1.873 4.023 8.400 1.00 83.19 96 ALA A C 1
ATOM 755 O O . ALA A 1 96 ? -1.760 4.268 7.193 1.00 83.19 96 ALA A O 1
ATOM 756 N N . TRP A 1 97 ? -0.980 4.455 9.284 1.00 85.94 97 TRP A N 1
ATOM 757 C CA . TRP A 1 97 ? 0.163 5.285 8.920 1.00 85.94 97 TRP A CA 1
ATOM 758 C C . TRP A 1 97 ? 1.103 4.571 7.950 1.00 85.94 97 TRP A C 1
ATOM 760 O O . TRP A 1 97 ? 1.601 5.215 7.027 1.00 85.94 97 TRP A O 1
ATOM 770 N N . LEU A 1 98 ? 1.291 3.252 8.094 1.00 86.38 98 LEU A N 1
ATOM 771 C CA . LEU A 1 98 ? 2.121 2.487 7.164 1.00 86.38 98 LEU A CA 1
ATOM 772 C C . LEU A 1 98 ? 1.537 2.464 5.746 1.00 86.38 98 LEU A C 1
ATOM 774 O O . LEU A 1 98 ? 2.299 2.612 4.795 1.00 86.38 98 LEU A O 1
ATOM 778 N N . CYS A 1 99 ? 0.213 2.356 5.593 1.00 87.06 99 CYS A N 1
ATOM 779 C CA . CYS A 1 99 ? -0.448 2.419 4.285 1.00 87.06 99 CYS A CA 1
ATOM 780 C C . CYS A 1 99 ? -0.301 3.803 3.640 1.00 87.06 99 CYS A C 1
ATOM 782 O O . CYS A 1 99 ? -0.021 3.895 2.449 1.00 87.06 99 CYS A O 1
ATOM 784 N N . LYS A 1 100 ? -0.410 4.886 4.425 1.00 86.00 100 LYS A N 1
ATOM 785 C CA . LYS A 1 100 ? -0.164 6.251 3.923 1.00 86.00 100 LYS A CA 1
ATOM 786 C C . LYS A 1 100 ? 1.279 6.429 3.462 1.00 86.00 100 LYS A C 1
ATOM 788 O O . LYS A 1 100 ? 1.515 6.967 2.385 1.00 86.00 100 LYS A O 1
ATOM 793 N N . ALA A 1 101 ? 2.238 5.962 4.262 1.00 88.25 101 ALA A N 1
ATOM 794 C CA . ALA A 1 101 ? 3.647 5.988 3.887 1.00 88.25 101 ALA A CA 1
ATOM 795 C C . ALA A 1 101 ? 3.888 5.174 2.608 1.00 88.25 101 ALA A C 1
ATOM 797 O O . ALA A 1 101 ? 4.580 5.639 1.708 1.00 88.25 101 ALA A O 1
ATOM 798 N N . TRP A 1 102 ? 3.258 4.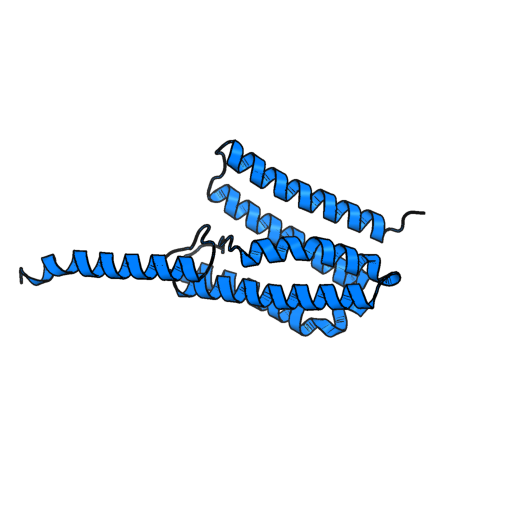004 2.491 1.00 91.44 102 TRP A N 1
ATOM 799 C CA . TRP A 1 102 ? 3.367 3.162 1.306 1.00 91.44 102 TRP A CA 1
ATOM 800 C C . TRP A 1 102 ? 2.842 3.850 0.042 1.00 91.44 102 TRP A C 1
ATOM 802 O O . TRP A 1 102 ? 3.550 3.890 -0.961 1.00 91.44 102 TRP A O 1
ATOM 812 N N . ALA A 1 103 ? 1.659 4.468 0.109 1.00 86.06 103 ALA A N 1
ATOM 813 C CA . ALA A 1 103 ? 1.092 5.241 -0.996 1.00 86.06 103 ALA A CA 1
ATOM 814 C C . ALA A 1 103 ? 2.035 6.374 -1.446 1.00 86.06 103 ALA A C 1
ATOM 816 O O . ALA A 1 103 ? 2.295 6.538 -2.637 1.00 86.06 103 ALA A O 1
ATOM 817 N N . VAL A 1 104 ? 2.636 7.099 -0.494 1.00 86.94 104 VAL A N 1
ATOM 818 C CA . VAL A 1 104 ? 3.644 8.133 -0.793 1.00 86.94 104 VAL A CA 1
ATOM 819 C C . VAL A 1 104 ? 4.875 7.542 -1.485 1.00 86.94 104 VAL A C 1
ATOM 821 O O . VAL A 1 104 ? 5.416 8.177 -2.386 1.00 86.94 104 VAL A O 1
ATOM 824 N N . MET A 1 105 ? 5.315 6.334 -1.116 1.00 88.94 105 MET A N 1
ATOM 825 C CA . MET A 1 105 ? 6.448 5.670 -1.774 1.00 88.94 105 MET A CA 1
ATOM 826 C C . MET A 1 105 ? 6.116 5.111 -3.163 1.00 88.94 105 MET A C 1
ATOM 828 O O . MET A 1 105 ? 6.999 5.048 -4.024 1.00 88.94 105 MET A O 1
ATOM 832 N N . LEU A 1 106 ? 4.868 4.706 -3.413 1.00 88.62 106 LEU A N 1
ATOM 833 C CA . LEU A 1 106 ? 4.449 4.164 -4.709 1.00 88.62 106 LEU A CA 1
ATOM 834 C C . LEU A 1 106 ? 4.566 5.197 -5.834 1.00 88.62 106 LEU A C 1
ATOM 836 O O . LEU A 1 106 ? 4.922 4.827 -6.953 1.00 88.62 106 LEU A O 1
ATOM 840 N N . CYS A 1 107 ? 4.346 6.481 -5.547 1.00 88.06 107 CYS A N 1
ATOM 841 C CA . CYS A 1 107 ? 4.458 7.557 -6.534 1.00 88.06 107 CYS A CA 1
ATOM 842 C C . CYS A 1 107 ? 5.876 7.681 -7.153 1.00 88.06 107 CYS A C 1
ATOM 844 O O . CYS A 1 107 ? 6.015 7.441 -8.358 1.00 88.06 107 CYS A O 1
ATOM 846 N N . PRO A 1 108 ? 6.959 7.948 -6.389 1.00 89.69 108 PRO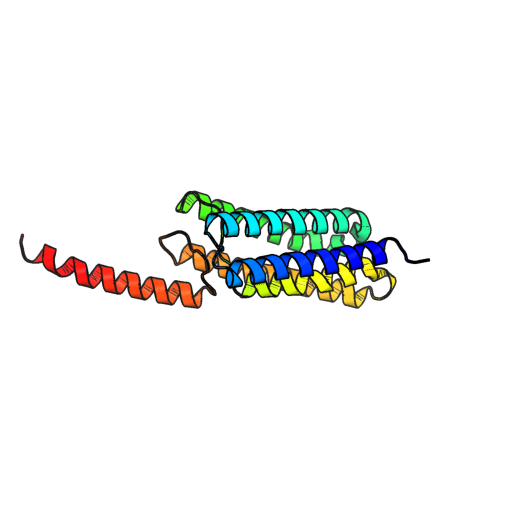 A N 1
ATOM 847 C CA . PRO A 1 108 ? 8.314 7.996 -6.941 1.00 89.69 108 PRO A CA 1
ATOM 848 C C . PRO A 1 108 ? 8.763 6.643 -7.505 1.00 89.69 108 PRO A C 1
ATOM 850 O O . PRO A 1 108 ? 9.452 6.610 -8.521 1.00 89.69 108 PRO A O 1
ATOM 853 N N . THR A 1 109 ? 8.327 5.527 -6.911 1.00 92.19 109 THR A N 1
ATOM 854 C CA . THR A 1 109 ? 8.611 4.184 -7.441 1.00 92.19 109 THR A CA 1
ATOM 855 C C . THR A 1 109 ? 8.037 4.004 -8.846 1.00 92.19 109 THR A C 1
ATOM 857 O O . THR A 1 109 ? 8.738 3.547 -9.743 1.00 92.19 109 THR A O 1
ATOM 860 N N . THR A 1 110 ? 6.787 4.417 -9.069 1.00 89.00 110 THR A N 1
ATOM 861 C CA . THR A 1 110 ? 6.123 4.331 -10.378 1.00 89.00 110 THR A CA 1
ATOM 862 C C . THR A 1 110 ? 6.865 5.162 -11.422 1.00 89.00 110 THR A C 1
ATOM 864 O O . THR A 1 110 ? 7.106 4.688 -12.530 1.00 89.00 110 THR A O 1
ATOM 867 N N . ILE A 1 111 ? 7.295 6.374 -11.062 1.00 89.00 111 ILE A N 1
ATOM 868 C CA . ILE A 1 111 ? 8.067 7.256 -11.952 1.00 89.00 111 ILE A CA 1
ATOM 869 C C . ILE A 1 111 ? 9.415 6.626 -12.318 1.00 89.00 111 ILE A C 1
ATOM 871 O O . ILE A 1 111 ? 9.810 6.652 -13.486 1.00 89.00 111 ILE A O 1
ATOM 875 N N . LEU A 1 112 ? 10.109 6.030 -11.344 1.00 90.69 112 LEU A N 1
ATOM 876 C CA . LEU A 1 112 ? 11.375 5.334 -11.576 1.00 90.69 112 LEU A CA 1
ATOM 877 C C . LEU A 1 112 ? 11.194 4.115 -12.484 1.00 90.69 112 LEU A C 1
ATOM 879 O O . LEU A 1 112 ? 11.971 3.946 -13.418 1.00 90.69 112 LEU A O 1
ATOM 883 N N . VAL A 1 113 ? 10.147 3.313 -12.275 1.00 90.38 113 VAL A N 1
ATOM 884 C CA . VAL A 1 113 ? 9.822 2.158 -13.131 1.00 90.38 113 VAL A CA 1
ATOM 885 C C . VAL A 1 113 ? 9.489 2.598 -14.560 1.00 90.38 113 VAL A C 1
ATOM 887 O O . VAL A 1 113 ? 9.981 2.011 -15.526 1.00 90.38 113 VAL A O 1
ATOM 890 N N . LEU A 1 114 ? 8.706 3.666 -14.731 1.00 88.19 114 LEU A N 1
ATOM 891 C CA . LEU A 1 114 ? 8.433 4.234 -16.056 1.00 88.19 114 LEU A CA 1
ATOM 892 C C . LEU A 1 114 ? 9.711 4.764 -16.721 1.00 88.19 114 LEU A C 1
ATOM 894 O O . LEU A 1 114 ? 9.879 4.618 -17.931 1.00 88.19 114 LEU A O 1
ATOM 898 N N . SER A 1 115 ? 10.638 5.303 -15.931 1.00 87.00 115 SER A N 1
ATOM 899 C CA . SER A 1 115 ? 11.916 5.864 -16.388 1.00 87.00 115 SER A CA 1
ATOM 900 C C . SER A 1 115 ? 13.081 4.863 -16.350 1.00 87.00 115 SER A C 1
ATOM 902 O O . SER A 1 115 ? 14.237 5.283 -16.454 1.00 87.00 115 SER A O 1
ATOM 904 N N . ALA A 1 116 ? 12.794 3.561 -16.216 1.00 87.88 116 ALA A N 1
ATOM 905 C CA . ALA A 1 116 ? 13.795 2.513 -16.001 1.00 87.88 116 ALA A CA 1
ATOM 906 C C . ALA A 1 116 ? 14.857 2.433 -17.108 1.00 87.88 116 ALA A C 1
ATOM 908 O O . ALA A 1 116 ? 15.982 2.049 -16.817 1.00 87.88 116 ALA A O 1
ATOM 909 N N . ASP A 1 117 ? 14.543 2.879 -18.330 1.00 86.94 117 ASP A N 1
ATOM 910 C CA . ASP A 1 117 ? 15.490 2.949 -19.454 1.00 86.94 117 ASP A CA 1
ATOM 911 C C . ASP A 1 117 ? 16.748 3.778 -19.114 1.00 86.94 117 ASP A C 1
ATOM 913 O O . ASP A 1 117 ? 17.827 3.520 -19.639 1.00 86.94 117 ASP A O 1
ATOM 917 N N . ASN A 1 118 ? 16.622 4.759 -18.210 1.00 85.06 118 ASN A N 1
ATOM 918 C CA . ASN A 1 118 ? 17.735 5.604 -17.766 1.00 85.06 118 ASN A CA 1
ATOM 919 C C . ASN A 1 118 ? 18.401 5.091 -16.478 1.00 85.06 118 ASN A C 1
ATOM 921 O O . ASN A 1 118 ? 19.586 5.334 -16.263 1.00 85.06 118 ASN A O 1
ATOM 925 N N . PHE A 1 119 ? 17.642 4.419 -15.601 1.00 87.81 119 PHE A N 1
ATOM 926 C CA . PHE A 1 119 ? 18.079 4.034 -14.251 1.00 87.81 119 PHE A CA 1
ATOM 927 C C . PHE A 1 119 ? 17.511 2.661 -13.821 1.00 87.81 119 PHE A C 1
ATOM 929 O O . PHE A 1 119 ? 16.711 2.589 -12.882 1.00 87.81 119 PHE A O 1
ATOM 936 N N . PRO A 1 120 ? 17.903 1.552 -14.473 1.00 89.06 120 PRO A N 1
ATOM 937 C CA . PRO A 1 120 ? 17.243 0.253 -14.294 1.00 89.06 120 PRO A CA 1
ATOM 938 C C . PRO A 1 120 ? 17.459 -0.365 -12.902 1.00 89.06 120 PRO A C 1
ATOM 940 O O . PRO A 1 120 ? 16.523 -0.910 -12.308 1.00 89.06 120 PRO A O 1
ATOM 943 N N . GLU A 1 121 ? 18.663 -0.245 -12.334 1.00 91.69 121 GLU A N 1
ATOM 944 C CA . GLU A 1 121 ? 18.979 -0.768 -10.994 1.00 91.69 121 GLU A CA 1
ATOM 945 C C . GLU A 1 121 ? 18.233 -0.009 -9.891 1.00 91.69 121 GLU A C 1
ATOM 947 O O . GLU A 1 121 ? 17.687 -0.614 -8.963 1.00 91.69 121 GLU A O 1
ATOM 952 N N . LEU A 1 122 ? 18.154 1.321 -10.015 1.00 92.75 122 LEU A N 1
ATOM 953 C CA . LEU A 1 122 ? 17.426 2.165 -9.071 1.00 92.75 122 LEU A CA 1
ATOM 954 C C . LEU A 1 122 ? 15.921 1.881 -9.131 1.00 92.75 122 LEU A C 1
ATOM 956 O O . LEU A 1 122 ? 15.286 1.764 -8.084 1.00 92.75 122 LEU A O 1
ATOM 960 N N . ALA A 1 123 ? 15.364 1.713 -10.335 1.00 92.69 123 ALA A N 1
ATOM 961 C CA . ALA A 1 123 ? 13.966 1.339 -10.526 1.00 92.69 123 ALA A CA 1
ATOM 962 C C . ALA A 1 123 ? 13.642 -0.021 -9.888 1.00 92.69 123 ALA A C 1
ATOM 964 O O . ALA A 1 123 ? 12.667 -0.133 -9.145 1.00 92.69 123 ALA A O 1
ATOM 965 N N . SER A 1 124 ? 14.490 -1.028 -10.114 1.00 92.69 124 SER A N 1
ATOM 966 C CA . SER A 1 124 ? 14.322 -2.371 -9.539 1.00 92.69 124 SER A CA 1
ATOM 967 C C . SER A 1 124 ? 14.424 -2.355 -8.011 1.00 92.69 124 SER A C 1
ATOM 969 O O . SER A 1 124 ? 13.609 -2.960 -7.313 1.00 92.69 124 SER A O 1
ATOM 971 N N . THR A 1 125 ? 15.387 -1.604 -7.470 1.00 94.19 125 THR A N 1
ATOM 972 C CA . THR A 1 125 ? 15.572 -1.456 -6.019 1.00 94.19 125 THR A CA 1
ATOM 973 C C . THR A 1 125 ? 14.384 -0.742 -5.376 1.00 94.19 125 THR A C 1
ATOM 975 O O . THR A 1 125 ? 13.849 -1.221 -4.376 1.00 94.19 125 THR A O 1
ATOM 978 N N . ALA A 1 126 ? 13.931 0.369 -5.965 1.00 94.62 126 ALA A N 1
ATOM 979 C CA . ALA A 1 126 ? 12.765 1.107 -5.489 1.00 94.62 126 ALA A CA 1
ATOM 980 C C . ALA A 1 126 ? 11.495 0.244 -5.531 1.00 94.62 126 ALA A C 1
ATOM 982 O O . ALA A 1 126 ? 10.738 0.225 -4.560 1.00 94.62 126 ALA A O 1
ATOM 983 N N . LEU A 1 127 ? 11.296 -0.522 -6.611 1.00 94.25 127 LEU A N 1
ATOM 984 C CA . LEU A 1 127 ? 10.186 -1.465 -6.732 1.00 94.25 127 LEU A CA 1
ATOM 985 C C . LEU A 1 127 ? 10.233 -2.516 -5.619 1.00 94.25 127 LEU A C 1
ATOM 987 O O . LEU A 1 127 ? 9.247 -2.687 -4.908 1.00 94.25 127 LEU A O 1
ATOM 991 N N . CYS A 1 128 ? 11.379 -3.163 -5.409 1.00 94.81 128 CYS A N 1
ATOM 992 C CA . CYS A 1 128 ? 11.548 -4.163 -4.355 1.00 94.81 128 CYS A CA 1
ATOM 993 C C . CYS A 1 128 ? 11.237 -3.593 -2.959 1.00 94.81 128 CYS A C 1
ATOM 995 O O . CYS A 1 128 ? 10.418 -4.154 -2.229 1.00 94.81 128 CYS A O 1
ATOM 997 N N . LEU A 1 129 ? 11.829 -2.446 -2.607 1.00 95.25 129 LEU A N 1
ATOM 998 C CA . LEU A 1 129 ? 11.601 -1.789 -1.316 1.00 95.25 129 LEU A CA 1
ATOM 999 C C . LEU A 1 129 ? 10.134 -1.397 -1.122 1.00 95.25 129 LEU A C 1
ATOM 1001 O O . LEU A 1 129 ? 9.578 -1.606 -0.044 1.00 95.25 129 LEU A O 1
ATOM 1005 N N . SER A 1 130 ? 9.499 -0.872 -2.171 1.00 94.75 130 SER A N 1
ATOM 1006 C CA . SER A 1 130 ? 8.083 -0.520 -2.136 1.00 94.75 130 SER A CA 1
ATOM 1007 C C . SER A 1 130 ? 7.199 -1.747 -1.922 1.00 94.75 130 SER A C 1
ATOM 1009 O O . SER A 1 130 ? 6.304 -1.714 -1.079 1.00 94.75 130 SER A O 1
ATOM 1011 N N . LEU A 1 131 ? 7.474 -2.862 -2.604 1.00 94.50 131 LEU A N 1
ATOM 1012 C CA . LEU A 1 131 ? 6.712 -4.100 -2.426 1.00 94.50 131 LEU A CA 1
ATOM 1013 C C . LEU A 1 131 ? 6.870 -4.664 -1.005 1.00 94.50 131 LEU A C 1
ATOM 1015 O O . LEU A 1 131 ? 5.875 -5.007 -0.367 1.00 94.50 131 LEU A O 1
ATOM 1019 N N . LEU A 1 132 ? 8.097 -4.706 -0.474 1.00 95.50 132 LEU A N 1
ATOM 1020 C CA . LEU A 1 132 ? 8.364 -5.168 0.895 1.00 95.50 132 LEU A CA 1
ATOM 1021 C C . LEU A 1 132 ? 7.664 -4.297 1.945 1.00 95.50 132 LEU A C 1
ATOM 1023 O O . LEU A 1 132 ? 7.085 -4.814 2.901 1.00 95.50 132 LEU A O 1
ATOM 1027 N N . TRP A 1 133 ? 7.667 -2.979 1.753 1.00 95.88 133 TRP A N 1
ATOM 1028 C CA . TRP A 1 133 ? 6.947 -2.066 2.633 1.00 95.88 133 TRP A CA 1
ATOM 1029 C C . TRP A 1 133 ? 5.431 -2.264 2.570 1.00 95.88 133 TRP A C 1
ATOM 1031 O O . TRP A 1 133 ? 4.760 -2.174 3.598 1.00 95.88 133 TRP A O 1
ATOM 1041 N N . GLY A 1 134 ? 4.892 -2.596 1.395 1.00 93.62 134 GLY A N 1
ATOM 1042 C CA . GLY A 1 134 ? 3.488 -2.971 1.243 1.00 93.62 134 GLY A CA 1
ATOM 1043 C C . GLY A 1 134 ? 3.104 -4.135 2.157 1.00 93.62 134 GLY A C 1
ATOM 1044 O O . GLY A 1 134 ? 2.088 -4.065 2.846 1.00 93.62 134 GLY A O 1
ATOM 1045 N N . PHE A 1 135 ? 3.949 -5.167 2.260 1.00 94.56 135 PHE A N 1
ATOM 1046 C CA . PHE A 1 135 ? 3.692 -6.292 3.166 1.00 94.56 135 PHE A CA 1
ATOM 1047 C C . PHE A 1 135 ? 3.692 -5.861 4.634 1.00 94.56 135 PHE A C 1
ATOM 1049 O O . PHE A 1 135 ? 2.833 -6.302 5.396 1.00 94.56 135 PHE A O 1
ATOM 1056 N N . LEU A 1 136 ? 4.607 -4.970 5.032 1.00 94.38 136 LEU A N 1
ATOM 1057 C CA . LEU A 1 136 ? 4.619 -4.404 6.386 1.00 94.38 136 LEU A CA 1
ATOM 1058 C C . LEU A 1 136 ? 3.342 -3.603 6.675 1.00 94.38 136 LEU A C 1
ATOM 1060 O O . LEU A 1 136 ? 2.772 -3.723 7.759 1.00 94.38 136 LEU A O 1
ATOM 1064 N N . ALA A 1 137 ? 2.867 -2.824 5.702 1.00 93.12 137 ALA A N 1
ATOM 1065 C CA . ALA A 1 137 ? 1.631 -2.061 5.824 1.00 93.12 137 ALA A CA 1
ATOM 1066 C C . ALA A 1 137 ? 0.403 -2.974 5.968 1.00 93.12 137 ALA A C 1
ATOM 1068 O O . ALA A 1 137 ? -0.407 -2.772 6.874 1.00 93.12 137 ALA A O 1
ATOM 1069 N N . TYR A 1 138 ? 0.292 -4.019 5.143 1.00 92.44 138 TYR A N 1
ATOM 1070 C CA . TYR A 1 138 ? -0.803 -4.987 5.251 1.00 92.44 138 TYR A CA 1
ATOM 1071 C C . TYR A 1 138 ? -0.753 -5.808 6.536 1.00 92.44 138 TYR A C 1
ATOM 1073 O O . TYR A 1 138 ? -1.804 -6.111 7.099 1.00 92.44 138 TYR A O 1
ATOM 1081 N N . LEU A 1 139 ? 0.438 -6.132 7.042 1.00 93.56 139 LEU A N 1
ATOM 1082 C CA . LEU A 1 139 ? 0.574 -6.791 8.338 1.00 93.56 139 LEU A CA 1
ATOM 1083 C C . LEU A 1 139 ? -0.008 -5.922 9.465 1.00 93.56 139 LEU A C 1
ATOM 1085 O O . LEU A 1 139 ? -0.755 -6.434 10.298 1.00 93.56 139 LEU A O 1
ATOM 1089 N N . ASP A 1 140 ? 0.272 -4.615 9.466 1.00 92.19 140 ASP A N 1
ATOM 1090 C CA . ASP A 1 140 ? -0.299 -3.676 10.443 1.00 92.19 140 ASP A CA 1
ATOM 1091 C C . ASP A 1 140 ? -1.835 -3.619 10.339 1.00 92.19 140 ASP A C 1
ATOM 1093 O O . ASP A 1 140 ? -2.533 -3.708 11.3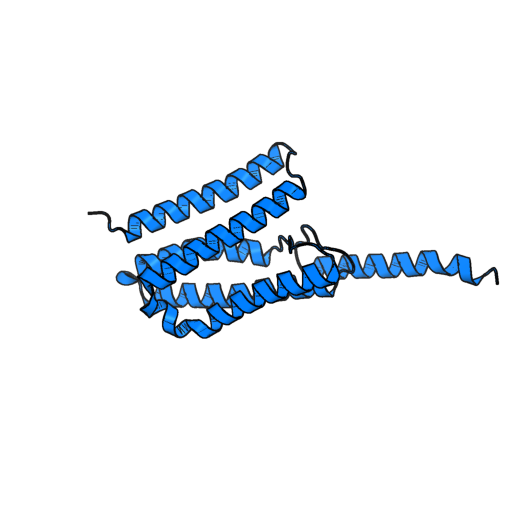50 1.00 92.19 140 ASP A O 1
ATOM 1097 N N . VAL A 1 141 ? -2.384 -3.582 9.119 1.00 90.81 141 VAL A N 1
ATOM 1098 C CA . VAL A 1 141 ? -3.841 -3.614 8.886 1.00 90.81 141 VAL A CA 1
ATOM 1099 C C . VAL A 1 141 ? -4.476 -4.913 9.389 1.00 90.81 141 VAL A C 1
ATOM 1101 O O . VAL A 1 141 ? -5.485 -4.867 10.098 1.00 90.81 141 VAL A O 1
ATOM 1104 N N . LEU A 1 142 ? -3.882 -6.069 9.085 1.00 91.19 142 LEU A N 1
ATOM 1105 C CA . LEU A 1 142 ? -4.369 -7.366 9.565 1.00 91.19 142 LEU A CA 1
ATOM 1106 C C . LEU A 1 142 ? -4.373 -7.432 11.095 1.00 91.19 142 LEU A C 1
ATOM 1108 O O . LEU A 1 142 ? -5.337 -7.925 11.685 1.00 91.19 142 LEU A O 1
ATOM 1112 N N . LEU A 1 143 ? -3.339 -6.893 11.748 1.00 90.94 143 LEU A N 1
ATOM 1113 C CA . LEU A 1 143 ? -3.281 -6.801 13.207 1.00 90.94 143 LEU A CA 1
ATOM 1114 C C . LEU A 1 143 ? -4.383 -5.892 13.767 1.00 90.94 143 LEU A C 1
ATOM 1116 O O . LEU A 1 143 ? -5.019 -6.258 14.756 1.00 90.94 143 LEU A O 1
ATOM 1120 N N . ILE A 1 144 ? -4.666 -4.749 13.134 1.00 89.31 144 ILE A N 1
ATOM 1121 C CA . ILE A 1 144 ? -5.771 -3.859 13.536 1.00 89.31 144 ILE A CA 1
ATOM 1122 C C . ILE A 1 144 ? -7.117 -4.597 13.458 1.00 89.31 144 ILE A C 1
ATOM 1124 O O . ILE A 1 144 ? -7.878 -4.581 14.430 1.00 89.31 144 ILE A O 1
ATOM 1128 N N . ILE A 1 145 ? -7.390 -5.278 12.338 1.00 89.25 145 ILE A N 1
ATOM 1129 C CA . ILE A 1 145 ? -8.616 -6.071 12.134 1.00 89.25 145 ILE A CA 1
ATOM 1130 C C . ILE A 1 145 ? -8.711 -7.194 13.176 1.00 89.25 145 ILE A C 1
ATOM 1132 O O . ILE A 1 145 ? -9.784 -7.463 13.717 1.00 89.25 145 ILE A O 1
ATOM 1136 N N . ALA A 1 146 ? -7.596 -7.861 13.484 1.00 88.94 146 ALA A N 1
ATOM 1137 C CA . ALA A 1 146 ? -7.553 -8.924 14.482 1.00 88.94 146 ALA A CA 1
ATOM 1138 C C . ALA A 1 146 ? -7.875 -8.409 15.897 1.00 88.94 146 ALA A C 1
ATOM 1140 O O . ALA A 1 146 ? -8.664 -9.037 16.608 1.00 88.94 146 ALA A O 1
ATOM 1141 N N . LEU A 1 147 ? -7.300 -7.267 16.285 1.00 89.75 147 LEU A N 1
ATOM 1142 C CA . LEU A 1 147 ? -7.363 -6.721 17.643 1.00 89.75 147 LEU A CA 1
ATOM 1143 C C . LEU A 1 147 ? -8.713 -6.093 18.002 1.00 89.75 147 LEU A C 1
ATOM 1145 O O . LEU A 1 147 ? -9.146 -6.207 19.155 1.00 89.75 147 LEU A O 1
ATOM 1149 N N . LEU A 1 148 ? -9.367 -5.411 17.061 1.00 87.94 148 LEU A N 1
ATOM 1150 C CA . LEU A 1 148 ? -10.597 -4.674 17.348 1.00 87.94 148 LEU A CA 1
ATOM 1151 C C . LEU A 1 148 ? -11.852 -5.540 17.141 1.00 87.94 148 LEU A C 1
ATOM 1153 O O . LEU A 1 148 ? -11.940 -6.303 16.181 1.00 87.94 148 LEU A O 1
ATOM 1157 N N . PRO A 1 149 ? -12.848 -5.448 18.044 1.00 85.44 149 PRO A N 1
ATOM 1158 C CA . PRO A 1 149 ? -14.112 -6.174 17.912 1.00 85.44 149 PRO A CA 1
ATOM 1159 C C . PRO A 1 149 ? -15.146 -5.438 17.042 1.00 85.44 149 PRO A C 1
ATOM 1161 O O . PRO A 1 149 ? -16.261 -5.926 16.897 1.00 85.44 149 PRO A O 1
ATOM 1164 N N . TYR A 1 150 ? -14.801 -4.275 16.491 1.00 83.62 150 TYR A N 1
ATOM 1165 C CA . TYR A 1 150 ? -15.654 -3.433 15.652 1.00 83.62 150 TYR A CA 1
ATOM 1166 C C . TYR A 1 150 ? -14.864 -2.945 14.429 1.00 83.62 150 TYR A C 1
ATOM 1168 O O . TYR A 1 150 ? -13.629 -2.949 14.475 1.00 83.62 150 TYR A O 1
ATOM 1176 N N . PRO A 1 151 ? -15.539 -2.501 13.350 1.00 80.31 151 PRO A N 1
ATOM 1177 C CA . PRO A 1 151 ? -14.856 -2.000 12.166 1.00 80.31 151 PRO A CA 1
ATOM 1178 C C . PRO A 1 151 ? -14.001 -0.780 12.507 1.00 80.31 151 PRO A C 1
ATOM 1180 O O . PRO A 1 151 ? -14.499 0.257 12.946 1.00 80.31 151 PRO A O 1
ATOM 1183 N N . ALA A 1 152 ? -12.695 -0.922 12.309 1.00 78.06 152 ALA A N 1
ATOM 1184 C CA . ALA A 1 152 ? -11.733 0.130 12.569 1.00 78.06 152 ALA A CA 1
ATOM 1185 C C . ALA A 1 152 ? -11.829 1.207 11.484 1.00 78.06 152 ALA A C 1
ATOM 1187 O O . ALA A 1 152 ? -11.542 0.959 10.312 1.00 78.06 152 ALA A O 1
ATOM 1188 N N . VAL A 1 153 ? -12.200 2.417 11.892 1.00 77.56 153 VAL A N 1
ATOM 1189 C CA . VAL A 1 153 ? -12.134 3.605 11.044 1.00 77.56 153 VAL A CA 1
ATOM 1190 C C . VAL A 1 153 ? -10.988 4.450 11.563 1.00 77.56 153 VAL A C 1
ATOM 1192 O O . VAL A 1 153 ? -10.980 4.843 12.727 1.00 77.56 153 VAL A O 1
ATOM 1195 N N . ASP A 1 154 ? -10.019 4.725 10.693 1.00 78.12 154 ASP A N 1
ATOM 1196 C CA . ASP A 1 154 ? -8.974 5.714 10.970 1.00 78.12 154 ASP A CA 1
ATOM 1197 C C . ASP A 1 154 ? -7.991 5.387 12.105 1.00 78.12 154 ASP A C 1
ATOM 1199 O O . ASP A 1 154 ? -7.376 6.274 12.699 1.00 78.12 154 ASP A O 1
ATOM 1203 N N . VAL A 1 155 ? -7.831 4.101 12.413 1.00 81.81 155 VAL A N 1
ATOM 1204 C CA . VAL A 1 155 ? -6.881 3.660 13.435 1.00 81.81 155 VAL A CA 1
ATOM 1205 C C . VAL A 1 155 ? -5.457 3.749 12.871 1.00 81.81 155 VAL A C 1
ATOM 1207 O O . VAL A 1 155 ? -5.173 3.124 11.849 1.00 81.81 155 VAL A O 1
ATOM 1210 N N . PRO A 1 156 ? -4.554 4.519 13.507 1.00 83.38 156 PRO A N 1
ATOM 1211 C CA . PRO A 1 156 ? -3.271 4.871 12.904 1.00 83.38 156 PRO A CA 1
ATOM 1212 C C . PRO A 1 156 ? -2.265 3.717 12.868 1.00 83.38 156 PRO A C 1
ATOM 1214 O O . PRO A 1 156 ? -1.501 3.643 11.913 1.00 83.38 156 PRO A O 1
ATOM 1217 N N . THR A 1 157 ? -2.246 2.833 13.871 1.00 89.25 157 THR A N 1
ATOM 1218 C CA . THR A 1 157 ? -1.378 1.639 13.904 1.00 89.25 157 THR A CA 1
ATOM 1219 C C . THR A 1 157 ? -1.989 0.530 14.766 1.00 89.25 157 THR A C 1
ATOM 1221 O O . THR A 1 157 ? -2.842 0.807 15.624 1.00 89.25 157 THR A O 1
ATOM 1224 N N . ALA A 1 158 ? -1.502 -0.708 14.635 1.00 87.81 158 ALA A N 1
ATOM 1225 C CA . ALA A 1 158 ? -1.892 -1.833 15.492 1.00 87.81 158 ALA A CA 1
ATOM 1226 C C . ALA A 1 158 ? -1.634 -1.576 16.987 1.00 87.81 158 ALA A C 1
ATOM 1228 O O . ALA A 1 158 ? -2.390 -2.041 17.838 1.00 87.81 158 ALA A O 1
ATOM 1229 N N . TRP A 1 159 ? -0.624 -0.770 17.327 1.00 87.12 159 TRP A N 1
ATOM 1230 C CA . TRP A 1 159 ? -0.385 -0.337 18.708 1.00 87.12 159 TRP A CA 1
ATOM 1231 C C . TRP A 1 159 ? -1.579 0.436 19.289 1.00 87.12 159 TRP A C 1
ATOM 1233 O O . TRP A 1 159 ? -2.011 0.188 20.417 1.00 87.12 159 TRP A O 1
ATOM 1243 N N . HIS A 1 160 ? -2.156 1.350 18.504 1.00 86.44 160 HIS A N 1
ATOM 1244 C CA . HIS A 1 160 ? -3.329 2.114 18.926 1.00 86.44 160 HIS A CA 1
ATOM 1245 C C . HIS A 1 160 ? -4.569 1.220 19.032 1.00 86.44 160 HIS A C 1
ATOM 1247 O O . HIS A 1 160 ? -5.332 1.360 19.990 1.00 86.44 160 HIS A O 1
ATOM 1253 N N . ALA A 1 161 ? -4.722 0.259 18.114 1.00 88.50 161 ALA A N 1
ATOM 1254 C CA . ALA A 1 161 ? -5.769 -0.761 18.185 1.00 88.50 161 ALA A CA 1
ATOM 1255 C C . ALA A 1 161 ? -5.658 -1.603 19.468 1.00 88.50 161 ALA A C 1
ATOM 1257 O O . ALA A 1 161 ? -6.650 -1.822 20.166 1.00 88.50 161 ALA A O 1
ATOM 1258 N N . TRP A 1 162 ? -4.444 -2.023 19.833 1.00 90.69 162 TRP A N 1
ATOM 1259 C CA . TRP A 1 162 ? -4.194 -2.775 21.062 1.00 90.69 162 TRP A CA 1
ATOM 1260 C C . TRP A 1 162 ? -4.553 -1.959 22.309 1.00 90.69 162 TRP A C 1
ATOM 1262 O O . TRP A 1 162 ? -5.269 -2.455 23.181 1.00 90.69 162 TRP A O 1
ATOM 1272 N N . LYS A 1 163 ? -4.143 -0.685 22.375 1.00 89.88 163 LYS A N 1
ATOM 1273 C CA . LYS A 1 163 ? -4.491 0.204 23.496 1.00 89.88 163 LYS A CA 1
ATOM 1274 C C . LYS A 1 163 ? -6.008 0.375 23.639 1.00 89.88 163 LYS A C 1
ATOM 1276 O O . LYS A 1 163 ? -6.528 0.299 24.750 1.00 89.88 163 LYS A O 1
ATOM 1281 N N . GLN A 1 164 ? -6.726 0.554 22.529 1.00 88.62 164 GLN A N 1
ATOM 1282 C CA . GLN A 1 164 ? -8.193 0.608 22.527 1.00 88.62 164 GLN A CA 1
ATOM 1283 C C . GLN A 1 164 ? -8.808 -0.707 23.020 1.00 88.62 164 GLN A C 1
ATOM 1285 O O . GLN A 1 164 ? -9.719 -0.687 23.846 1.00 88.62 164 GLN A O 1
ATOM 1290 N N . ARG A 1 165 ? -8.278 -1.855 22.581 1.00 89.19 165 ARG A N 1
ATOM 1291 C CA . ARG A 1 165 ? -8.734 -3.174 23.036 1.00 89.19 165 ARG A CA 1
ATOM 1292 C C . ARG A 1 165 ? -8.588 -3.349 24.547 1.00 89.19 165 ARG A C 1
ATOM 1294 O O . ARG A 1 165 ? -9.522 -3.842 25.173 1.00 89.19 165 ARG A O 1
ATOM 1301 N N . GLN A 1 166 ? -7.475 -2.914 25.138 1.00 89.38 166 GLN A N 1
ATOM 1302 C CA . GLN A 1 166 ? -7.281 -2.979 26.593 1.00 89.38 166 GLN A CA 1
ATOM 1303 C C . GLN A 1 166 ? -8.315 -2.138 27.349 1.00 89.38 166 GLN A C 1
ATOM 1305 O O . GLN A 1 166 ? -8.924 -2.622 28.301 1.00 89.38 166 GLN A O 1
ATOM 1310 N N . LEU A 1 167 ? -8.580 -0.913 26.887 1.00 88.06 167 LEU A N 1
ATOM 1311 C CA . LEU A 1 167 ? -9.590 -0.043 27.498 1.00 88.06 167 LEU A CA 1
ATOM 1312 C C . LEU A 1 167 ? -10.993 -0.667 27.455 1.00 88.06 167 LEU A C 1
ATOM 1314 O O . LEU A 1 167 ? -11.724 -0.601 28.440 1.00 88.06 167 LEU A O 1
ATOM 1318 N N . LEU A 1 168 ? -11.348 -1.331 26.350 1.00 86.81 168 LEU A N 1
ATOM 1319 C CA . LEU A 1 168 ? -12.630 -2.031 26.215 1.00 86.81 16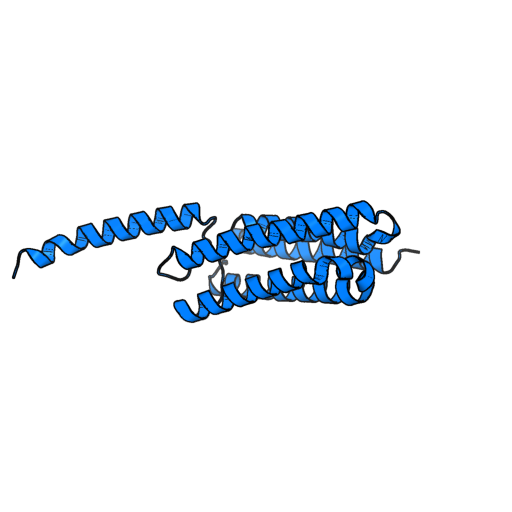8 LEU A CA 1
ATOM 1320 C C . LEU A 1 168 ? -12.752 -3.219 27.176 1.00 86.81 168 LEU A C 1
ATOM 1322 O O . LEU A 1 168 ? -13.819 -3.436 27.749 1.00 86.81 168 LEU A O 1
ATOM 1326 N N . LEU A 1 169 ? -11.674 -3.986 27.364 1.00 86.38 169 LEU A N 1
ATOM 1327 C CA . LEU A 1 169 ? -11.666 -5.125 28.286 1.00 86.38 169 LEU A CA 1
ATOM 1328 C C . LEU A 1 169 ? -11.818 -4.668 29.741 1.00 86.38 169 LEU A C 1
ATOM 1330 O O . LEU A 1 169 ? -12.595 -5.265 30.485 1.00 86.38 169 LEU A O 1
ATOM 1334 N N . VAL A 1 170 ? -11.142 -3.582 30.129 1.00 86.31 170 VAL A N 1
ATOM 1335 C CA . VAL A 1 170 ? -11.294 -2.985 31.465 1.00 86.31 170 VAL A CA 1
ATOM 1336 C C . VAL A 1 170 ? -12.726 -2.495 31.678 1.00 86.31 170 VAL A C 1
ATOM 1338 O O . VAL A 1 170 ? -13.341 -2.878 32.669 1.00 86.31 170 VAL A O 1
ATOM 1341 N N . ALA A 1 171 ? -13.286 -1.734 30.730 1.00 82.75 171 ALA A N 1
ATOM 1342 C CA . ALA A 1 171 ? -14.655 -1.221 30.824 1.00 82.75 171 ALA A CA 1
ATOM 1343 C C . ALA A 1 171 ? -15.699 -2.347 30.938 1.00 82.75 171 ALA A C 1
ATOM 1345 O O . ALA A 1 171 ? -16.623 -2.267 31.747 1.00 82.75 171 ALA A O 1
ATOM 1346 N N . THR A 1 172 ? -15.524 -3.429 30.171 1.00 80.69 172 THR A N 1
ATOM 1347 C CA . THR A 1 172 ? -16.407 -4.605 30.237 1.00 80.69 172 THR A CA 1
ATOM 1348 C C . THR A 1 172 ? -16.339 -5.255 31.621 1.00 80.69 172 THR A C 1
ATOM 1350 O O . THR A 1 172 ? -17.378 -5.507 32.228 1.00 80.69 172 THR A O 1
ATOM 1353 N N . ASN A 1 173 ? -15.130 -5.443 32.164 1.00 77.00 173 ASN A N 1
ATOM 1354 C CA . ASN A 1 173 ? -14.925 -6.048 33.482 1.00 77.00 173 ASN A CA 1
ATOM 1355 C C . ASN A 1 173 ? -15.437 -5.182 34.644 1.00 77.00 173 ASN A C 1
ATOM 1357 O O . ASN A 1 173 ? -15.830 -5.740 35.666 1.00 77.00 173 ASN A O 1
ATOM 1361 N N . THR A 1 174 ? -15.455 -3.851 34.509 1.00 73.12 174 THR A N 1
ATOM 1362 C CA . THR A 1 174 ? -15.980 -2.931 35.536 1.00 73.12 174 THR A CA 1
ATOM 1363 C C . THR A 1 174 ? -17.502 -2.806 35.542 1.00 73.12 174 THR A C 1
ATOM 1365 O O . THR A 1 174 ? -18.056 -2.455 36.575 1.00 73.12 174 THR A O 1
ATOM 1368 N N . ILE A 1 175 ? -18.184 -3.099 34.428 1.00 62.03 175 ILE A N 1
ATOM 1369 C CA . ILE A 1 175 ? -19.657 -3.038 34.331 1.00 62.03 175 ILE A CA 1
ATOM 1370 C C . ILE A 1 175 ? -20.298 -4.371 34.762 1.00 62.03 175 ILE A C 1
ATOM 1372 O O . ILE A 1 175 ? -21.390 -4.399 35.320 1.00 62.03 175 ILE A O 1
ATOM 1376 N N . THR A 1 176 ? -19.604 -5.498 34.580 1.00 57.66 176 THR A N 1
ATOM 1377 C CA . THR A 1 176 ? -20.091 -6.829 34.992 1.00 57.66 176 THR A CA 1
ATOM 1378 C C . THR A 1 176 ? -20.107 -7.197 36.496 1.00 57.66 176 THR A C 1
ATOM 1380 O O . THR A 1 176 ? -20.761 -8.196 36.805 1.00 57.66 176 THR A O 1
ATOM 1383 N N . PRO A 1 177 ? -19.453 -6.509 37.459 1.00 53.38 177 PRO A N 1
ATOM 1384 C CA . PRO A 1 177 ? -19.479 -6.938 38.856 1.00 53.38 177 PRO A CA 1
ATOM 1385 C C . PRO A 1 177 ? -20.813 -6.645 39.565 1.00 53.38 177 PRO A C 1
ATOM 1387 O O . PRO A 1 177 ? -21.139 -7.356 40.509 1.00 53.38 177 PRO A O 1
ATOM 1390 N N . GLU A 1 178 ? -21.624 -5.684 39.102 1.00 50.59 178 GLU A N 1
ATOM 1391 C CA . GLU A 1 178 ? -22.912 -5.347 39.744 1.00 50.59 178 GLU A CA 1
ATOM 1392 C C . GLU A 1 178 ? -24.011 -6.403 39.535 1.00 50.59 178 GLU A C 1
ATOM 1394 O O . GLU A 1 178 ? -24.913 -6.528 40.358 1.00 50.59 178 GLU A O 1
ATOM 1399 N N . VAL A 1 179 ? -23.927 -7.225 38.484 1.00 52.84 179 VAL A N 1
ATOM 1400 C CA . VAL A 1 179 ? -24.962 -8.236 38.184 1.00 52.84 179 VAL A CA 1
ATOM 1401 C C . VAL A 1 179 ? -24.705 -9.568 38.906 1.00 52.84 179 VAL A C 1
ATOM 1403 O O . VAL A 1 179 ? -25.615 -10.376 39.057 1.00 52.84 179 VAL A O 1
ATOM 1406 N N . LYS A 1 180 ? -23.489 -9.804 39.419 1.00 48.41 180 LYS A N 1
ATOM 1407 C CA . LYS A 1 180 ? -23.146 -11.040 40.154 1.00 48.41 180 LYS A CA 1
ATOM 1408 C C . LYS A 1 180 ? -23.422 -10.988 41.663 1.00 48.41 180 LYS A C 1
ATOM 1410 O O . LYS A 1 180 ? -23.208 -11.991 42.333 1.00 48.41 180 LYS A O 1
ATOM 1415 N N . GLY A 1 181 ? -23.885 -9.854 42.196 1.00 47.75 181 GLY A N 1
ATOM 1416 C CA . GLY A 1 181 ? -24.215 -9.682 43.620 1.00 47.75 181 GLY A CA 1
ATOM 1417 C C . GLY A 1 181 ? -25.707 -9.770 43.965 1.00 47.75 181 GLY A C 1
ATOM 1418 O O . GLY A 1 181 ? -26.064 -9.533 45.114 1.00 47.75 181 GLY A O 1
ATOM 1419 N N . LEU A 1 182 ? -26.575 -10.064 42.989 1.00 52.25 182 LEU A N 1
ATOM 1420 C CA . LEU A 1 182 ? -28.041 -10.041 43.135 1.00 52.25 182 LEU A CA 1
ATOM 1421 C C . LEU A 1 182 ? -28.728 -11.374 42.769 1.00 52.25 182 LEU A C 1
ATOM 1423 O O . LEU A 1 182 ? -29.943 -11.392 42.580 1.00 52.25 182 LEU A O 1
ATOM 1427 N N . SER A 1 183 ? -27.976 -12.477 42.670 1.00 43.41 183 SER A N 1
ATOM 1428 C CA . SER A 1 183 ? -28.520 -13.836 42.489 1.00 43.41 183 SER A CA 1
ATOM 1429 C C . SER A 1 183 ? -28.479 -14.644 43.776 1.00 43.41 183 SER A C 1
ATOM 1431 O O . SER A 1 183 ? -27.359 -14.725 44.332 1.00 43.41 183 SER A O 1
#

pLDDT: mean 82.21, std 11.2, range [43.38, 95.88]

Secondary structure (DSSP, 8-state):
---HHHHHHHHHHHHHHHHHHHHHHHHHTT---HHHHHHHHHHHHHHHHHHHHHHHHHSHHHHGGGHHHHHHHHHHHHHHHHHHHHHHSS--B---HHHHHHHHHHHHHHHHHHTTTT-HHHHHHHHHHHHHHHHHHHHHHHHHHHH-SS--BS---HHHHHHHHHHHHHHHHHHTTTGGG--

Foldseek 3Di:
DQDPLNVVLVVLVVVLVVLVVVVVVCVVVVVDDPVVLLVSVVVVVVVVVVLVVVLCVQQVVLCVVVVVLVVVLVVLQVVLQCLLCVQAVDGAQAPAQLVVVLSVLVSVLSSCSSVCVPPVPVNSVSVVVSSVSSVVVSVQSVLLSVQASYRDHHQHTSVSSNVVSVVVVVVVVVVPPVVVVPD

InterPro domains:
  IPR000462 CDP-alcohol phosphatidyltransferase [PF01066] (6-125)
  IPR043130 CDP-alcohol phosphatidyltransferase, transmembrane domain [G3DSA:1.20.120.1760] (1-150)

Sequence (183 aa):
MYGLPTVASVIVLVTFFSDWMDGVLARRWSTATEKLRRADSRADVAFYFVVAVSLLIWRAELLQPYHILIAGLIACEVLCQVLNYSRFGCGTATHAWLCKAWAVMLCPTTILVLSADNFPELASTALCLSLLWGFLAYLDVLLIIALLPYPAVDVPTAWHAWKQRQLLLVATNTITPEVKGLS

Organism: NCBI:txid1841610